Protein AF-A0A928A3K0-F1 (afdb_monomer_lite)

Radius of gyration: 18.27 Å; chains: 1; bounding box: 43×38×48 Å

pLDDT: mean 76.62, std 9.28, range [44.09, 88.12]

Sequence (173 aa):
MGFIKDFDNKHADSAVWQFIKFNLVSMSITAVQLLLANLLPLVFDSVTTKLPGFLQPIFNPDVLFEGESKYVVDGVVTFGYVRPFFLSNFIANIYGYFVNMKATFKGRGTRAGLIGYFVVLIALILFTTWLQGYITAMMKGSSIARTVAALAAGMVQVAVLFPLEKYVLFKEK

Structure (mmCIF, N/CA/C/O backbone):
data_AF-A0A928A3K0-F1
#
_entry.id   AF-A0A928A3K0-F1
#
loop_
_atom_site.group_PDB
_atom_site.id
_atom_site.type_symbol
_atom_site.label_atom_id
_atom_site.label_alt_id
_atom_site.label_comp_id
_atom_site.label_asym_id
_atom_site.label_entity_id
_atom_site.label_seq_id
_atom_site.pdbx_PDB_ins_code
_atom_site.Cartn_x
_atom_site.Cartn_y
_atom_site.Cartn_z
_atom_site.occupancy
_atom_site.B_iso_or_equiv
_atom_site.auth_seq_id
_atom_site.auth_comp_id
_atom_site.auth_asym_id
_atom_site.auth_atom_id
_atom_site.pdbx_PDB_model_num
ATOM 1 N N . MET A 1 1 ? 8.832 23.873 -23.525 1.00 52.22 1 MET A N 1
ATOM 2 C CA . MET A 1 1 ? 8.487 22.435 -23.394 1.00 52.22 1 MET A CA 1
ATOM 3 C C . MET A 1 1 ? 9.478 21.478 -24.094 1.00 52.22 1 MET A C 1
ATOM 5 O O . MET A 1 1 ? 9.200 20.287 -24.130 1.00 52.22 1 MET A O 1
ATOM 9 N N . GLY A 1 2 ? 10.629 21.952 -24.616 1.00 53.84 2 GLY A N 1
ATOM 10 C CA . GLY A 1 2 ? 11.623 21.115 -25.326 1.00 53.84 2 GLY A CA 1
ATOM 11 C C . GLY A 1 2 ? 12.691 20.468 -24.433 1.00 53.84 2 GLY A C 1
ATOM 12 O O . GLY A 1 2 ? 12.987 19.295 -24.595 1.00 53.84 2 GLY A O 1
ATOM 13 N N . PHE A 1 3 ? 13.170 21.176 -23.404 1.00 57.41 3 PHE A N 1
ATOM 14 C CA . PHE A 1 3 ? 14.277 20.708 -22.558 1.00 57.41 3 PHE A CA 1
ATOM 15 C C . PHE A 1 3 ? 13.989 19.389 -21.816 1.00 57.41 3 PHE A C 1
ATOM 17 O O . PHE A 1 3 ? 14.843 18.517 -21.753 1.00 57.41 3 PHE A O 1
ATOM 24 N N . ILE A 1 4 ? 12.761 19.202 -21.311 1.00 58.56 4 ILE A N 1
ATOM 25 C CA . ILE A 1 4 ? 12.358 17.953 -20.638 1.00 58.56 4 ILE A CA 1
ATOM 26 C C . ILE A 1 4 ? 12.297 16.787 -21.634 1.00 58.56 4 ILE A C 1
ATOM 28 O O . ILE A 1 4 ? 12.688 15.683 -21.283 1.00 58.56 4 ILE A O 1
ATOM 32 N N . LYS A 1 5 ? 11.853 17.018 -22.878 1.00 59.69 5 LYS A N 1
ATOM 33 C CA . LYS A 1 5 ? 11.815 15.977 -23.920 1.00 59.69 5 LYS A CA 1
ATOM 34 C C . LYS A 1 5 ? 13.216 15.583 -24.385 1.00 59.69 5 LYS A C 1
ATOM 36 O O . LYS A 1 5 ? 13.473 14.397 -24.563 1.00 59.69 5 LYS A O 1
ATOM 41 N N . ASP A 1 6 ? 14.114 16.551 -24.533 1.00 59.44 6 ASP A N 1
ATOM 42 C CA . ASP A 1 6 ? 15.499 16.285 -24.932 1.00 59.44 6 ASP A CA 1
ATOM 43 C C . ASP A 1 6 ? 16.286 15.587 -23.818 1.00 59.44 6 ASP A C 1
ATOM 45 O O . ASP A 1 6 ? 17.022 14.637 -24.084 1.00 59.44 6 ASP A O 1
ATOM 49 N N . PHE A 1 7 ? 16.081 15.985 -22.559 1.00 60.62 7 PHE A N 1
ATOM 50 C CA . PHE A 1 7 ? 16.678 15.311 -21.404 1.00 60.62 7 PHE A CA 1
ATOM 51 C C . PHE A 1 7 ? 16.122 13.890 -21.225 1.00 60.62 7 PHE A C 1
ATOM 53 O O . PHE A 1 7 ? 16.880 12.961 -20.948 1.00 60.62 7 PHE A O 1
ATOM 60 N N . ASP A 1 8 ? 14.818 13.704 -21.461 1.00 62.84 8 ASP A N 1
ATOM 61 C CA . ASP A 1 8 ? 14.169 12.393 -21.418 1.00 62.84 8 ASP A CA 1
ATOM 62 C C . ASP A 1 8 ? 14.698 11.447 -22.505 1.00 62.84 8 ASP A C 1
ATOM 64 O O . ASP A 1 8 ? 14.932 10.274 -22.240 1.00 62.84 8 ASP A O 1
ATOM 68 N N . ASN A 1 9 ? 14.955 11.949 -23.714 1.00 62.62 9 ASN A N 1
ATOM 69 C CA . ASN A 1 9 ? 15.558 11.146 -24.780 1.00 62.62 9 ASN A CA 1
ATOM 70 C C . ASN A 1 9 ? 17.037 10.823 -24.518 1.00 62.62 9 ASN A C 1
ATOM 72 O O . ASN A 1 9 ? 17.510 9.773 -24.942 1.00 62.62 9 ASN A O 1
ATOM 76 N N . LYS A 1 10 ? 17.766 11.695 -23.811 1.00 61.12 10 LYS A N 1
ATOM 77 C CA . LYS A 1 10 ? 19.200 11.522 -23.525 1.00 61.12 10 LYS A CA 1
ATOM 78 C C . LYS A 1 10 ? 19.484 10.592 -22.339 1.00 61.12 10 LYS A C 1
ATOM 80 O O . LYS A 1 10 ? 20.562 10.008 -22.270 1.00 61.12 10 LYS A O 1
ATOM 85 N N . HIS A 1 11 ? 18.534 10.453 -21.413 1.00 61.41 11 HIS A N 1
ATOM 86 C CA . HIS A 1 11 ? 18.673 9.647 -20.193 1.00 61.41 11 HIS A CA 1
ATOM 87 C C . HIS A 1 11 ? 17.579 8.580 -20.032 1.00 61.41 11 HIS A C 1
ATOM 89 O O . HIS A 1 11 ? 17.383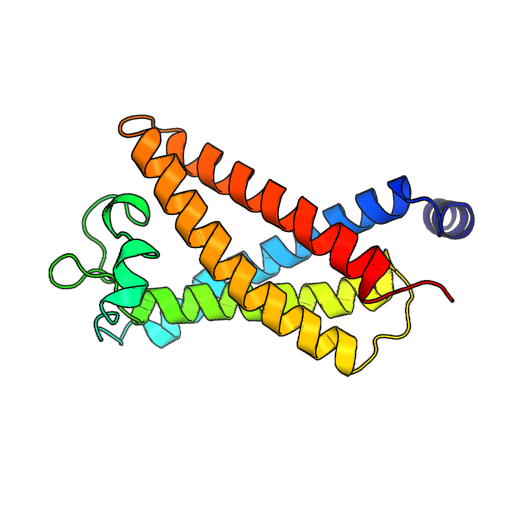 8.080 -18.923 1.00 61.41 11 HIS A O 1
ATOM 95 N N . ALA A 1 12 ? 16.883 8.215 -21.114 1.00 59.47 12 ALA A N 1
ATOM 96 C CA . ALA A 1 12 ? 15.774 7.254 -21.115 1.00 59.47 12 ALA A CA 1
ATOM 97 C C . ALA A 1 12 ? 16.112 5.919 -20.415 1.00 59.47 12 ALA A C 1
ATOM 99 O O . ALA A 1 12 ? 15.283 5.386 -19.674 1.00 59.47 12 ALA A O 1
ATOM 100 N N . ASP A 1 13 ? 17.349 5.446 -20.582 1.00 61.66 13 ASP A N 1
ATOM 101 C CA . ASP A 1 13 ? 17.808 4.139 -20.086 1.00 61.66 13 ASP A CA 1
ATOM 102 C C . ASP A 1 13 ? 18.458 4.238 -18.690 1.00 61.66 13 ASP A C 1
ATOM 104 O O . ASP A 1 13 ? 18.795 3.239 -18.050 1.00 61.66 13 ASP A O 1
ATOM 108 N N . SER A 1 14 ? 18.637 5.460 -18.171 1.00 73.88 14 SER A N 1
ATOM 109 C CA . SER A 1 14 ? 19.243 5.670 -16.857 1.00 73.88 14 SER A CA 1
ATOM 110 C C . SER A 1 14 ? 18.311 5.169 -15.758 1.00 73.88 14 SER A C 1
ATOM 112 O O . SER A 1 14 ? 17.196 5.666 -15.582 1.00 73.88 14 SER A O 1
ATOM 114 N N . ALA A 1 15 ? 18.800 4.226 -14.948 1.00 70.19 15 ALA A N 1
ATOM 115 C CA . ALA A 1 15 ? 18.065 3.689 -13.805 1.00 70.19 15 ALA A CA 1
ATOM 116 C C . ALA A 1 15 ? 17.599 4.784 -12.831 1.00 70.19 15 ALA A C 1
ATOM 118 O O . ALA A 1 15 ? 16.512 4.678 -12.269 1.00 70.19 15 ALA A O 1
ATOM 119 N N . VAL A 1 16 ? 18.389 5.851 -12.677 1.00 72.94 16 VAL A N 1
ATOM 120 C CA . VAL A 1 16 ? 18.059 7.000 -11.821 1.00 72.94 16 VAL A CA 1
ATOM 121 C C . VAL A 1 16 ? 16.883 7.792 -12.396 1.00 72.94 16 VAL A C 1
ATOM 123 O O . VAL A 1 16 ? 15.981 8.188 -11.664 1.00 72.94 16 VAL A O 1
ATOM 126 N N . TRP A 1 17 ? 16.845 7.984 -13.714 1.00 75.19 17 TRP A N 1
ATOM 127 C CA . TRP A 1 17 ? 15.759 8.710 -14.370 1.00 75.19 17 TRP A CA 1
ATOM 128 C C . TRP A 1 17 ? 14.453 7.907 -14.382 1.00 75.19 17 TRP A C 1
ATOM 130 O O . TRP A 1 17 ? 13.388 8.446 -14.074 1.00 75.19 17 TRP A O 1
ATOM 140 N N . GLN A 1 18 ? 14.541 6.598 -14.629 1.00 70.69 18 GLN A N 1
ATOM 141 C CA . GLN A 1 18 ? 13.411 5.676 -14.484 1.00 70.69 18 GLN A CA 1
ATOM 142 C C . GLN A 1 18 ? 12.884 5.659 -13.042 1.00 70.69 18 GLN A C 1
ATOM 144 O O . GLN A 1 18 ? 11.674 5.647 -12.840 1.00 70.69 18 GLN A O 1
ATOM 149 N N . PHE A 1 19 ? 13.763 5.731 -12.037 1.00 75.31 19 PHE A N 1
ATOM 150 C CA . PHE A 1 19 ? 13.362 5.829 -10.631 1.00 75.31 19 PHE A CA 1
ATOM 151 C C . PHE A 1 19 ? 12.626 7.140 -10.316 1.00 75.31 19 PHE A C 1
ATOM 153 O O . PHE A 1 19 ? 11.599 7.121 -9.636 1.00 75.31 19 PHE A O 1
ATOM 160 N N . ILE A 1 20 ? 13.092 8.278 -10.841 1.00 79.12 20 ILE A N 1
ATOM 161 C CA . ILE A 1 20 ? 12.408 9.572 -10.673 1.00 79.12 20 ILE A CA 1
ATOM 162 C C . ILE A 1 20 ? 11.015 9.530 -11.313 1.00 79.12 20 ILE A C 1
ATOM 164 O O . ILE A 1 20 ? 10.027 9.887 -10.671 1.00 79.12 20 ILE A O 1
ATOM 168 N N . LYS A 1 21 ? 10.913 9.040 -12.554 1.00 75.06 21 LYS A N 1
ATOM 169 C CA . LYS A 1 21 ? 9.628 8.873 -13.247 1.00 75.06 21 LYS A CA 1
ATOM 170 C C . LYS A 1 21 ? 8.689 7.932 -12.507 1.00 75.06 21 LYS A C 1
ATOM 172 O O . LYS A 1 21 ? 7.520 8.263 -12.341 1.00 75.06 21 LYS A O 1
ATOM 177 N N . PHE A 1 22 ? 9.203 6.809 -12.014 1.00 79.12 22 PHE A N 1
ATOM 178 C CA . PHE A 1 22 ? 8.431 5.863 -11.218 1.00 79.12 22 PHE A CA 1
ATOM 179 C C . PHE A 1 22 ? 7.846 6.522 -9.965 1.00 79.12 22 PHE A C 1
ATOM 181 O O . PHE A 1 22 ? 6.666 6.348 -9.683 1.00 79.12 22 PHE A O 1
ATOM 188 N N . ASN A 1 23 ? 8.627 7.336 -9.245 1.00 81.38 23 ASN A N 1
ATOM 189 C CA . ASN A 1 23 ? 8.122 8.071 -8.083 1.00 81.38 23 ASN A CA 1
ATOM 190 C C . ASN A 1 23 ? 7.051 9.104 -8.469 1.00 81.38 23 ASN A C 1
ATOM 192 O O . ASN A 1 23 ? 6.024 9.189 -7.800 1.00 81.38 23 ASN A O 1
ATOM 196 N N . LEU A 1 24 ? 7.230 9.837 -9.573 1.00 80.94 24 LEU A N 1
ATOM 197 C CA . LEU A 1 24 ? 6.211 10.772 -10.071 1.00 80.94 24 LEU A CA 1
ATOM 198 C C . LEU A 1 24 ? 4.910 10.055 -10.457 1.00 80.94 24 LEU A C 1
ATOM 200 O O . LEU A 1 24 ? 3.818 10.518 -10.127 1.00 80.94 24 LEU A O 1
ATOM 204 N N . VAL A 1 25 ? 5.010 8.897 -11.112 1.00 79.81 25 VAL A N 1
ATOM 205 C CA . VAL A 1 25 ? 3.844 8.057 -11.408 1.00 79.81 25 VAL A CA 1
ATOM 206 C C . VAL A 1 25 ? 3.227 7.527 -10.113 1.00 79.81 25 VAL A C 1
ATOM 208 O O . VAL A 1 25 ? 2.008 7.585 -9.968 1.00 79.81 25 VAL A O 1
ATOM 211 N N . SER A 1 26 ? 4.033 7.119 -9.132 1.00 79.81 26 SER A N 1
ATOM 212 C CA . SER A 1 26 ? 3.568 6.685 -7.808 1.00 79.81 26 SER A CA 1
ATOM 213 C C . SER A 1 26 ? 2.750 7.757 -7.081 1.00 79.81 26 SER A C 1
ATOM 215 O O . SER A 1 26 ? 1.722 7.449 -6.474 1.00 79.81 26 SER A O 1
ATOM 217 N N . MET A 1 27 ? 3.099 9.039 -7.229 1.00 82.75 27 MET A N 1
ATOM 218 C CA . MET A 1 27 ? 2.277 10.136 -6.698 1.00 82.75 27 MET A CA 1
ATOM 219 C C . MET A 1 27 ? 0.891 10.189 -7.355 1.00 82.75 27 MET A C 1
ATOM 221 O O . MET A 1 27 ? -0.110 10.411 -6.674 1.00 82.75 27 MET A O 1
ATOM 225 N N . SER A 1 28 ? 0.806 9.935 -8.665 1.00 83.12 28 SER A N 1
ATOM 226 C CA . SER A 1 28 ? -0.483 9.868 -9.368 1.00 83.12 28 SER A CA 1
ATOM 227 C C . SER A 1 28 ? -1.305 8.639 -8.966 1.00 83.12 28 SER A C 1
ATOM 229 O O . SER A 1 28 ? -2.515 8.749 -8.776 1.00 83.12 28 SER A O 1
ATOM 231 N N . ILE A 1 29 ? -0.651 7.492 -8.752 1.00 84.38 29 ILE A N 1
ATOM 232 C CA . ILE A 1 29 ? -1.278 6.272 -8.222 1.00 84.38 29 ILE A CA 1
ATOM 233 C C . ILE A 1 29 ? -1.864 6.554 -6.841 1.00 84.38 29 ILE A C 1
ATOM 235 O O . ILE A 1 29 ? -3.032 6.264 -6.601 1.00 84.38 29 ILE A O 1
ATOM 239 N N . THR A 1 30 ? -1.081 7.183 -5.965 1.00 85.44 30 THR A N 1
ATOM 240 C CA . THR A 1 30 ? -1.513 7.571 -4.617 1.00 85.44 30 THR A CA 1
ATOM 241 C C . THR A 1 30 ? -2.731 8.491 -4.675 1.00 85.44 30 THR A C 1
ATOM 243 O O . THR A 1 30 ? -3.694 8.277 -3.944 1.00 85.44 30 THR A O 1
ATOM 246 N N . ALA A 1 31 ? -2.749 9.474 -5.582 1.00 86.69 31 ALA A N 1
ATOM 247 C CA . ALA A 1 31 ? -3.906 10.352 -5.755 1.00 86.69 31 ALA A CA 1
ATOM 248 C C . ALA A 1 31 ? -5.166 9.574 -6.180 1.00 86.69 31 ALA A C 1
ATOM 250 O O . ALA A 1 31 ? -6.227 9.749 -5.580 1.00 86.69 31 ALA A O 1
ATOM 251 N N . VAL A 1 32 ? -5.052 8.673 -7.163 1.00 86.94 32 VAL A N 1
ATOM 252 C CA . VAL A 1 32 ? -6.166 7.808 -7.600 1.00 86.94 32 VAL A CA 1
ATOM 253 C C . VAL A 1 32 ? -6.634 6.903 -6.462 1.00 86.94 32 VAL A C 1
ATOM 255 O O . VAL A 1 32 ? -7.836 6.770 -6.233 1.00 86.94 32 VAL A O 1
ATOM 258 N N . GLN A 1 33 ? -5.700 6.316 -5.718 1.00 86.38 33 GLN A N 1
ATOM 259 C CA . GLN A 1 33 ? -6.001 5.473 -4.569 1.00 86.38 33 GLN A CA 1
ATOM 260 C C . GLN A 1 33 ? -6.765 6.246 -3.496 1.00 86.38 33 GLN A C 1
ATOM 262 O O . GLN A 1 33 ? -7.776 5.746 -3.015 1.00 86.38 33 GLN A O 1
ATOM 267 N N . LEU A 1 34 ? -6.326 7.458 -3.147 1.00 87.12 34 LEU A N 1
ATOM 268 C CA . LEU A 1 34 ? -6.998 8.307 -2.162 1.00 87.12 34 LEU A CA 1
ATOM 269 C C . LEU A 1 34 ? -8.407 8.690 -2.616 1.00 87.12 34 LEU A C 1
ATOM 271 O O . LEU A 1 34 ? -9.344 8.617 -1.823 1.00 87.12 34 LEU A O 1
ATOM 275 N N . LEU A 1 35 ? -8.585 9.047 -3.889 1.00 88.12 35 LEU A N 1
ATOM 276 C CA . LEU A 1 35 ? -9.912 9.331 -4.440 1.00 88.12 35 LEU A CA 1
ATOM 277 C C . LEU A 1 35 ? -10.829 8.107 -4.317 1.00 88.12 35 LEU A C 1
ATOM 279 O O . LEU A 1 35 ? -11.928 8.207 -3.776 1.00 88.12 35 LEU A O 1
ATOM 283 N N . LEU A 1 36 ? -10.365 6.933 -4.748 1.00 85.94 36 LEU A N 1
ATOM 284 C CA . LEU A 1 36 ? -11.144 5.696 -4.675 1.00 85.94 36 LEU A CA 1
ATOM 285 C C . LEU A 1 36 ? -11.405 5.246 -3.234 1.00 85.94 36 LEU A C 1
ATOM 287 O O . LEU A 1 36 ? -12.493 4.759 -2.941 1.00 85.94 36 LEU A O 1
ATOM 291 N N . ALA A 1 37 ? -10.446 5.431 -2.331 1.00 83.50 37 ALA A N 1
ATOM 292 C CA . ALA A 1 37 ? -10.589 5.090 -0.920 1.00 83.50 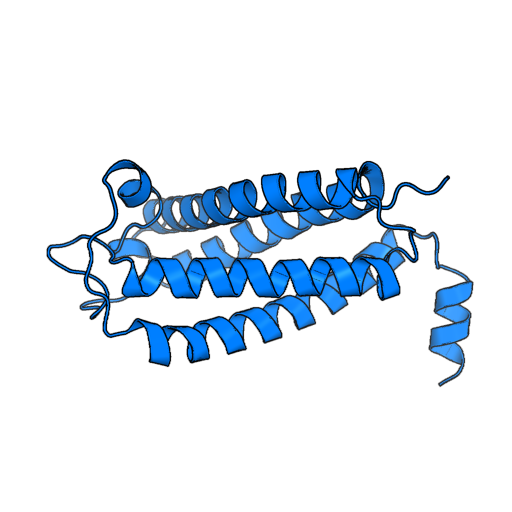37 ALA A CA 1
ATOM 293 C C . ALA A 1 37 ? -11.647 5.948 -0.214 1.00 83.50 37 ALA A C 1
ATOM 295 O O . ALA A 1 37 ? -12.211 5.491 0.772 1.00 83.50 37 ALA A O 1
ATOM 296 N N . ASN A 1 38 ? -11.950 7.147 -0.723 1.00 84.81 38 ASN A N 1
ATOM 297 C CA . ASN A 1 38 ? -13.021 7.999 -0.200 1.00 84.81 38 ASN A CA 1
ATOM 298 C C . ASN A 1 38 ? -14.360 7.794 -0.926 1.00 84.81 38 ASN A C 1
ATOM 300 O O . ASN A 1 38 ? -15.414 7.915 -0.308 1.00 84.81 38 ASN A O 1
ATOM 304 N N . LEU A 1 39 ? -14.342 7.458 -2.220 1.00 86.31 39 LEU A N 1
ATOM 305 C CA . LEU A 1 39 ? -15.561 7.284 -3.018 1.00 86.31 39 LEU A CA 1
ATOM 306 C C . LEU A 1 39 ? -16.184 5.892 -2.880 1.00 86.31 39 LEU A C 1
ATOM 308 O O . LEU A 1 39 ? -17.404 5.770 -2.817 1.00 86.31 39 LEU A O 1
ATOM 312 N N . LEU A 1 40 ? -15.372 4.832 -2.842 1.00 85.75 40 LEU A N 1
ATOM 313 C CA . LEU A 1 40 ? -15.883 3.462 -2.789 1.00 85.75 40 LEU A CA 1
ATOM 314 C C . LEU A 1 40 ? -16.650 3.159 -1.489 1.00 85.75 40 LEU A C 1
ATOM 316 O O . LEU A 1 40 ? -17.702 2.525 -1.589 1.00 85.75 40 LEU A O 1
ATOM 320 N N . PRO A 1 41 ? -16.220 3.608 -0.290 1.00 82.00 41 PRO A N 1
ATOM 321 C CA . PRO A 1 41 ? -17.000 3.380 0.923 1.00 82.00 41 PRO A CA 1
ATOM 322 C C . PRO A 1 41 ? -18.425 3.932 0.842 1.00 82.00 41 PRO A C 1
ATOM 324 O O . PRO A 1 41 ? -19.335 3.261 1.303 1.00 82.00 41 PRO A O 1
ATOM 327 N N . LEU A 1 42 ? -18.665 5.046 0.136 1.00 81.19 42 LEU A N 1
ATOM 328 C CA . LEU A 1 42 ? -20.017 5.611 -0.033 1.00 81.19 42 LEU A CA 1
ATOM 329 C C . LEU A 1 42 ? -21.021 4.620 -0.646 1.00 81.19 42 LEU A C 1
ATOM 331 O O . LEU A 1 42 ? -22.220 4.723 -0.403 1.00 81.19 42 LEU A O 1
ATOM 335 N N . VAL A 1 43 ? -20.541 3.657 -1.437 1.00 79.19 43 VAL A N 1
ATOM 336 C CA . VAL A 1 43 ? -21.369 2.620 -2.071 1.00 79.19 43 VAL A CA 1
ATOM 337 C C . VAL A 1 43 ? -21.387 1.326 -1.247 1.00 79.19 43 VAL A C 1
ATOM 339 O O . VAL A 1 43 ? -22.366 0.582 -1.276 1.00 79.19 43 VAL A O 1
ATOM 342 N N . PHE A 1 44 ? -20.312 1.042 -0.505 1.00 76.06 44 PHE A N 1
ATOM 343 C CA . PHE A 1 44 ? -20.126 -0.212 0.237 1.00 76.06 44 PHE A CA 1
ATOM 344 C C . PHE A 1 44 ? -20.434 -0.121 1.740 1.00 76.06 44 PHE A C 1
ATOM 346 O O . PHE A 1 44 ? -20.397 -1.151 2.420 1.00 76.06 44 PHE A O 1
ATOM 353 N N . ASP A 1 45 ? -20.778 1.069 2.234 1.00 72.88 45 ASP A N 1
ATOM 354 C CA . ASP A 1 45 ? -21.058 1.396 3.638 1.00 72.88 45 ASP A CA 1
ATOM 355 C C . ASP A 1 45 ? -22.149 0.533 4.279 1.00 72.88 45 ASP A C 1
ATOM 357 O O . ASP A 1 45 ? -22.136 0.309 5.486 1.00 72.88 45 ASP A O 1
ATOM 361 N N . SER A 1 46 ? -23.084 0.016 3.482 1.00 70.50 46 SER A N 1
ATOM 362 C CA . SER A 1 46 ? -24.192 -0.814 3.962 1.00 70.50 46 SER A CA 1
ATOM 363 C C . SER A 1 46 ? -23.789 -2.250 4.310 1.00 70.50 46 SER A C 1
ATOM 365 O O . SER A 1 46 ? -24.605 -3.002 4.845 1.00 70.50 46 SER A O 1
ATOM 367 N N . VAL A 1 47 ? -22.553 -2.668 4.016 1.00 73.75 47 VAL A N 1
ATOM 368 C CA . VAL A 1 47 ? -22.132 -4.053 4.237 1.00 73.75 47 VAL A CA 1
ATOM 369 C C . VAL A 1 47 ? -21.416 -4.228 5.563 1.00 73.75 47 VAL A C 1
ATOM 371 O O . VAL A 1 47 ? -20.244 -3.900 5.725 1.00 73.75 47 VAL A O 1
ATOM 374 N N . THR A 1 48 ? -22.120 -4.884 6.476 1.00 73.00 48 THR A N 1
ATOM 375 C CA . THR A 1 48 ? -21.682 -5.175 7.844 1.00 73.00 48 THR A CA 1
ATOM 376 C C . THR A 1 48 ? -21.174 -6.609 8.026 1.00 73.00 48 THR A C 1
ATOM 378 O O . THR A 1 48 ? -20.918 -7.052 9.143 1.00 73.00 48 THR A O 1
ATOM 381 N N . THR A 1 49 ? -20.998 -7.363 6.935 1.00 80.56 49 THR A N 1
ATOM 382 C CA . THR A 1 49 ? -20.493 -8.742 6.988 1.00 80.56 49 THR A CA 1
ATOM 383 C C . THR A 1 49 ? -19.084 -8.779 7.580 1.00 80.56 49 THR A C 1
ATOM 385 O O . THR A 1 49 ? -18.174 -8.116 7.077 1.00 80.56 49 THR A O 1
ATOM 388 N N . LYS A 1 50 ? -18.899 -9.575 8.635 1.00 80.62 50 LYS A N 1
ATOM 389 C CA . LYS A 1 50 ? -17.617 -9.744 9.334 1.00 80.62 50 LYS A CA 1
ATOM 390 C C . LYS A 1 50 ? -16.585 -10.457 8.459 1.00 80.62 50 LYS A C 1
ATOM 392 O O . LYS A 1 50 ? -16.932 -11.333 7.664 1.00 80.62 50 LYS A O 1
ATOM 397 N N . LEU A 1 51 ? -15.313 -10.102 8.629 1.00 80.06 51 LEU A N 1
ATOM 398 C CA . LEU A 1 51 ? -14.206 -10.786 7.962 1.00 80.06 51 LEU A CA 1
ATOM 399 C C . LEU A 1 51 ? -14.003 -12.213 8.497 1.00 80.06 51 LEU A C 1
ATOM 401 O O . LEU A 1 51 ? -14.096 -12.437 9.709 1.00 80.06 51 LEU A O 1
ATOM 405 N N . PRO A 1 52 ? -13.642 -13.170 7.624 1.00 80.62 52 PRO A N 1
ATOM 406 C CA . PRO A 1 52 ? -13.270 -14.511 8.042 1.00 80.62 52 PRO A CA 1
ATOM 407 C C . PRO A 1 52 ? -11.977 -14.490 8.868 1.00 80.62 52 PRO A C 1
ATOM 409 O O . PRO A 1 52 ? -11.092 -13.662 8.642 1.00 80.62 52 PRO A O 1
ATOM 412 N N . GLY A 1 53 ? -11.858 -15.429 9.812 1.00 77.00 53 GLY A N 1
ATOM 413 C CA . GLY A 1 53 ? -10.817 -15.435 10.849 1.00 77.00 53 GLY A CA 1
ATOM 414 C C . GLY A 1 53 ? -9.378 -15.335 10.337 1.00 77.00 53 GLY A C 1
ATOM 415 O O . GLY A 1 53 ? -8.553 -14.696 10.972 1.00 77.00 53 GLY A O 1
ATOM 416 N N . PHE A 1 54 ? -9.078 -15.877 9.154 1.00 79.00 54 PHE A N 1
ATOM 417 C CA . PHE A 1 54 ? -7.731 -15.814 8.575 1.00 79.00 54 PHE A CA 1
ATOM 418 C C . PHE A 1 54 ? -7.310 -14.403 8.110 1.00 79.00 54 PHE A C 1
ATOM 420 O O . PHE A 1 54 ? -6.117 -14.148 7.977 1.00 79.00 54 PHE A O 1
ATOM 427 N N . LEU A 1 55 ? -8.256 -13.480 7.877 1.00 78.56 55 LEU A N 1
ATOM 428 C CA . LEU A 1 55 ? -7.969 -12.085 7.501 1.00 78.56 55 LEU A CA 1
ATOM 429 C C . LEU A 1 55 ? -7.930 -11.134 8.702 1.00 78.56 55 LEU A C 1
ATOM 431 O O . LEU A 1 55 ? -7.382 -10.040 8.594 1.00 78.56 55 LEU A O 1
ATOM 435 N N . GLN A 1 56 ? -8.478 -11.532 9.850 1.00 78.62 56 GLN A N 1
ATOM 436 C CA . GLN A 1 56 ? -8.530 -10.686 11.047 1.00 78.62 56 GLN A CA 1
ATOM 437 C C . GLN A 1 56 ? -7.137 -10.290 11.585 1.00 78.62 56 GLN A C 1
ATOM 439 O O . GLN A 1 56 ? -6.975 -9.132 11.963 1.00 78.62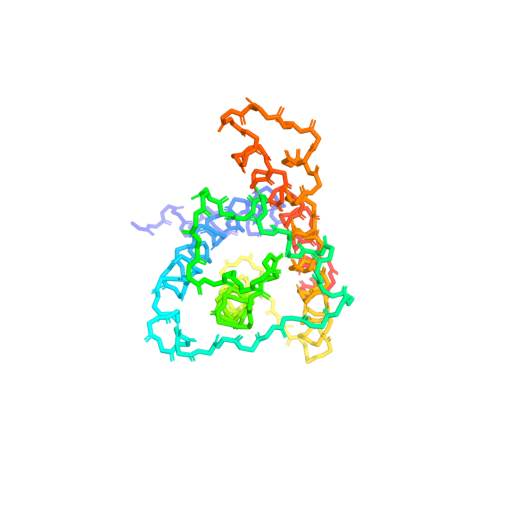 56 GLN A O 1
ATOM 444 N N . PRO A 1 57 ? -6.098 -11.156 11.545 1.00 79.50 57 PRO A N 1
ATOM 445 C CA . PRO A 1 57 ? -4.738 -10.756 11.917 1.00 79.50 57 PRO A CA 1
ATOM 446 C C . PRO A 1 57 ? -4.123 -9.698 10.992 1.00 79.50 57 PRO A C 1
ATOM 448 O O . PRO A 1 57 ? -3.215 -8.980 11.401 1.00 79.50 57 PRO A O 1
ATOM 451 N N . ILE A 1 58 ? -4.589 -9.618 9.741 1.00 80.00 58 ILE A N 1
ATOM 452 C CA . ILE A 1 58 ? -4.122 -8.640 8.748 1.00 80.00 58 ILE A CA 1
ATOM 453 C C . ILE A 1 58 ? -4.859 -7.311 8.945 1.00 80.00 58 ILE A C 1
ATOM 455 O O . ILE A 1 58 ? -4.246 -6.249 8.884 1.00 80.00 58 ILE A O 1
ATOM 459 N N . PHE A 1 59 ? -6.165 -7.371 9.213 1.00 78.50 59 PHE A N 1
ATOM 460 C CA . PHE A 1 59 ? -7.032 -6.208 9.393 1.00 78.50 59 PHE A CA 1
ATOM 461 C C . PHE A 1 59 ? -7.399 -6.011 10.866 1.00 78.50 59 PHE A C 1
ATOM 463 O O . PHE A 1 59 ? -8.547 -6.211 11.265 1.00 78.50 59 PHE A O 1
ATOM 470 N N . ASN A 1 60 ? -6.415 -5.614 11.675 1.00 75.44 60 ASN A N 1
ATOM 471 C CA . ASN A 1 60 ? -6.631 -5.351 13.095 1.00 75.44 60 ASN A CA 1
ATOM 472 C C . ASN A 1 60 ? -7.329 -3.982 13.303 1.00 75.44 60 ASN A C 1
ATOM 474 O O . ASN A 1 60 ? -6.755 -2.953 12.930 1.00 75.44 60 ASN A O 1
ATOM 478 N N . PRO A 1 61 ? -8.532 -3.934 13.908 1.00 74.31 61 PRO A N 1
ATOM 479 C CA . PRO A 1 61 ? -9.290 -2.695 14.085 1.00 74.31 61 PRO A CA 1
ATOM 480 C C . PRO A 1 61 ? -8.586 -1.668 14.980 1.00 74.31 61 PRO A C 1
ATOM 482 O O . PRO A 1 61 ? -8.642 -0.481 14.665 1.00 74.31 61 PRO A O 1
ATOM 485 N N . ASP A 1 62 ? -7.869 -2.111 16.018 1.00 71.12 62 ASP A N 1
ATOM 486 C CA . ASP A 1 62 ? -7.167 -1.233 16.972 1.00 71.12 62 ASP A CA 1
ATOM 487 C C . ASP A 1 62 ? -6.034 -0.442 16.305 1.00 71.12 62 ASP A C 1
ATOM 489 O O . ASP A 1 62 ? -5.607 0.613 16.776 1.00 71.12 62 ASP A O 1
ATOM 493 N N . VAL A 1 63 ? -5.520 -0.969 15.194 1.00 71.81 63 VAL A N 1
ATOM 494 C CA . VAL A 1 63 ? -4.475 -0.322 14.405 1.00 71.81 63 VAL A CA 1
ATOM 495 C C . VAL A 1 63 ? -5.075 0.564 13.317 1.00 71.81 63 VAL A C 1
ATOM 497 O O . VAL A 1 63 ? -4.571 1.664 13.074 1.00 71.81 63 VAL A O 1
ATOM 500 N N . LEU A 1 64 ? -6.146 0.091 12.674 1.00 74.56 64 LEU A N 1
ATOM 501 C CA . LEU A 1 64 ? -6.747 0.724 11.501 1.00 74.56 64 LEU A CA 1
ATOM 502 C C . LEU A 1 64 ? -7.629 1.934 11.832 1.00 74.56 64 LEU A C 1
ATOM 504 O O . LEU A 1 64 ? -7.743 2.832 10.998 1.00 74.56 64 LEU A O 1
ATOM 508 N N . PHE A 1 65 ? -8.244 1.979 13.015 1.00 74.69 65 PHE A N 1
ATOM 509 C CA . PHE A 1 65 ? -9.195 3.030 13.388 1.00 74.69 65 PHE A CA 1
ATOM 510 C C . PHE A 1 65 ? -8.798 3.716 14.704 1.00 74.69 65 PHE A C 1
ATOM 512 O O . PHE A 1 65 ? -8.226 3.095 15.594 1.00 74.69 65 PHE A O 1
ATOM 519 N N . GLU A 1 66 ? -9.061 5.023 14.835 1.00 65.50 66 GLU A N 1
ATOM 520 C CA . GLU A 1 66 ? -9.062 5.701 16.147 1.00 65.50 66 GLU A CA 1
ATOM 521 C C . GLU A 1 66 ? -10.481 5.670 16.693 1.00 65.50 66 GLU A C 1
ATOM 523 O O . GLU A 1 66 ? -11.344 6.392 16.203 1.00 65.50 66 GLU A O 1
ATOM 528 N N . GLY A 1 67 ? -10.716 4.827 17.695 1.00 67.81 67 GLY A N 1
ATOM 529 C CA . GLY A 1 67 ? -12.003 4.752 18.382 1.00 67.81 67 GLY A CA 1
ATOM 530 C C . GLY A 1 67 ? -13.081 3.976 17.624 1.00 67.81 67 GLY A C 1
ATOM 531 O O . GLY A 1 67 ? -12.795 3.075 16.833 1.00 67.81 67 GLY A O 1
ATOM 532 N N . GLU A 1 68 ? -14.340 4.298 17.925 1.00 68.38 68 GLU A N 1
ATOM 533 C CA . GLU A 1 68 ? -15.499 3.592 17.381 1.00 68.38 68 GLU A CA 1
ATOM 534 C C . GLU A 1 68 ? -15.642 3.842 15.877 1.00 68.38 68 GLU A C 1
ATOM 536 O O . GLU A 1 68 ? -15.837 4.964 15.411 1.00 68.38 68 GLU A O 1
ATOM 541 N N . SER A 1 69 ? -15.555 2.763 15.104 1.00 75.00 69 SER A N 1
ATOM 542 C CA . SER A 1 69 ? -15.692 2.787 13.654 1.00 75.00 69 SER A CA 1
ATOM 543 C C . SER A 1 69 ? -16.909 1.976 13.243 1.00 75.00 69 SER A C 1
ATOM 545 O O . SER A 1 69 ? -17.045 0.815 13.624 1.00 75.00 69 SER A O 1
ATOM 547 N N . LYS A 1 70 ? -17.756 2.553 12.382 1.00 76.56 70 LYS A N 1
ATOM 548 C CA . LYS A 1 70 ? -18.921 1.871 11.785 1.00 76.56 70 LYS A CA 1
ATOM 549 C C . LYS A 1 70 ? -18.552 0.596 11.013 1.00 76.56 70 LYS A C 1
ATOM 551 O O . LYS A 1 70 ? -19.416 -0.218 10.706 1.00 76.56 70 LYS A O 1
ATOM 556 N N . TYR A 1 71 ? -17.271 0.429 10.685 1.00 76.38 71 TYR A N 1
ATOM 557 C CA . TYR A 1 71 ? -16.751 -0.745 9.996 1.00 76.38 71 TYR A CA 1
ATOM 558 C C . TYR A 1 71 ? -16.274 -1.848 10.941 1.00 76.38 71 TYR A C 1
ATOM 560 O O . TYR A 1 71 ? -15.770 -2.858 10.446 1.00 76.38 71 TYR A O 1
ATOM 568 N N . VAL A 1 72 ? -16.404 -1.675 12.256 1.00 75.81 72 VAL A N 1
ATOM 569 C CA . VAL A 1 72 ? -16.038 -2.666 13.269 1.00 75.81 72 VAL A CA 1
ATOM 570 C C . VAL A 1 72 ? -17.311 -3.152 13.952 1.00 75.81 72 VAL A C 1
ATOM 572 O O . VAL A 1 72 ? -18.016 -2.378 14.590 1.00 75.81 72 VAL A O 1
ATOM 575 N N . VAL A 1 73 ? -17.609 -4.442 13.812 1.00 74.56 73 VAL A N 1
ATOM 576 C CA . VAL A 1 73 ? -18.771 -5.086 14.442 1.00 74.56 73 VAL A CA 1
ATOM 577 C C . VAL A 1 73 ? -18.251 -6.181 15.363 1.00 74.56 73 VAL A C 1
ATOM 579 O O . VAL A 1 73 ? -17.603 -7.120 14.898 1.00 74.56 73 VAL A O 1
ATOM 582 N N . ASP A 1 74 ? -18.520 -6.052 16.663 1.00 74.38 74 ASP A N 1
ATOM 583 C CA . ASP A 1 74 ? -18.036 -6.950 17.724 1.00 74.38 74 ASP A CA 1
ATOM 584 C C . ASP A 1 74 ? -16.505 -7.125 17.729 1.00 74.38 74 ASP A C 1
ATOM 586 O O . ASP A 1 74 ? -15.992 -8.238 17.827 1.00 74.38 74 ASP A O 1
ATOM 590 N N . GLY A 1 75 ? -15.760 -6.026 17.554 1.00 71.44 75 GLY A N 1
ATOM 591 C CA . GLY A 1 75 ? -14.291 -6.053 17.532 1.00 71.44 75 GLY A CA 1
ATOM 592 C C . GLY A 1 75 ? -13.684 -6.671 16.266 1.00 71.44 75 GLY A C 1
ATOM 593 O O . GLY A 1 75 ? -12.488 -6.942 16.231 1.00 71.44 75 GLY A O 1
ATOM 594 N N . VAL A 1 76 ? -14.481 -6.893 15.215 1.00 77.38 76 VAL A N 1
ATOM 595 C CA . VAL A 1 76 ? -14.019 -7.445 13.934 1.00 77.38 76 VAL A CA 1
ATOM 596 C C . VAL A 1 76 ? -14.256 -6.442 12.811 1.00 77.38 76 VAL A C 1
ATOM 598 O O . VAL A 1 76 ? -15.361 -5.923 12.650 1.00 77.38 76 VAL A O 1
ATOM 601 N N . VAL A 1 77 ? -13.227 -6.198 11.994 1.00 79.38 77 VAL A N 1
ATOM 602 C CA . VAL A 1 77 ? -13.358 -5.368 10.790 1.00 79.38 77 VAL A CA 1
ATOM 603 C C . VAL A 1 77 ? -14.297 -6.048 9.789 1.00 79.38 77 VAL A C 1
ATOM 605 O O . VAL A 1 77 ? -14.268 -7.261 9.573 1.00 79.38 77 VAL A O 1
ATOM 608 N N . THR A 1 78 ? -15.163 -5.258 9.172 1.00 82.94 78 THR A N 1
ATOM 609 C CA . THR A 1 78 ? -16.154 -5.722 8.200 1.00 82.94 78 THR A CA 1
ATOM 610 C C . THR A 1 78 ? -15.634 -5.630 6.768 1.00 82.94 78 THR A C 1
ATOM 612 O O . THR A 1 78 ? -14.743 -4.843 6.425 1.00 82.94 78 THR A O 1
ATOM 615 N N . PHE A 1 79 ? -16.261 -6.394 5.876 1.00 77.81 79 PHE A N 1
ATOM 616 C CA . PHE A 1 79 ? -16.070 -6.264 4.432 1.00 77.81 79 PHE A CA 1
ATOM 617 C C . PHE A 1 79 ? -16.513 -4.900 3.876 1.00 77.81 79 PHE A C 1
ATOM 619 O O . PHE A 1 79 ? -16.159 -4.576 2.738 1.00 77.81 79 PHE A O 1
ATOM 626 N N . GLY A 1 80 ? -17.255 -4.104 4.654 1.00 77.94 80 GLY A N 1
ATOM 627 C CA . GLY A 1 80 ? -17.565 -2.708 4.354 1.00 77.94 80 GLY A CA 1
ATOM 628 C C . GLY A 1 80 ? -16.313 -1.839 4.239 1.00 77.94 80 GLY A C 1
ATOM 629 O O . GLY A 1 80 ? -16.266 -0.991 3.361 1.00 77.94 80 GLY A O 1
ATOM 630 N N . TYR A 1 81 ? -15.262 -2.115 5.020 1.00 80.38 81 TYR A N 1
ATOM 631 C CA . TYR A 1 81 ? -13.966 -1.433 4.898 1.00 80.38 81 TYR A CA 1
ATOM 632 C C . TYR A 1 81 ? -13.003 -2.158 3.955 1.00 80.38 81 TYR A C 1
ATOM 634 O O . TYR A 1 81 ? -12.395 -1.546 3.077 1.00 80.38 81 TYR A O 1
ATOM 642 N N . VAL A 1 82 ? -12.875 -3.481 4.099 1.00 82.81 82 VAL A N 1
ATOM 643 C CA . VAL A 1 82 ? -11.836 -4.233 3.375 1.00 82.81 82 VAL A CA 1
ATOM 644 C C . VAL A 1 82 ? -12.045 -4.218 1.869 1.00 82.81 82 VAL A C 1
ATOM 646 O O . VAL A 1 82 ? -11.071 -4.122 1.132 1.00 82.81 82 VAL A O 1
ATOM 649 N N . ARG A 1 83 ? -13.288 -4.275 1.380 1.00 83.75 83 ARG A N 1
ATOM 650 C CA . ARG A 1 83 ? -13.542 -4.258 -0.068 1.00 83.75 83 ARG A CA 1
ATOM 651 C C . ARG A 1 83 ? -13.194 -2.923 -0.715 1.00 83.75 83 ARG A C 1
ATOM 653 O O . ARG A 1 83 ? -12.426 -2.963 -1.670 1.00 83.75 83 ARG A O 1
ATOM 660 N N . PRO A 1 84 ? -13.677 -1.759 -0.243 1.00 83.12 84 PRO A N 1
ATOM 661 C CA . PRO A 1 84 ? -13.259 -0.489 -0.826 1.00 83.12 84 PRO A CA 1
ATOM 662 C C . PRO A 1 84 ? -11.761 -0.230 -0.632 1.00 83.12 84 PRO A C 1
ATOM 664 O O . PRO A 1 84 ? -11.113 0.244 -1.565 1.00 83.12 84 PRO A O 1
ATOM 667 N N . PHE A 1 85 ? -11.173 -0.611 0.508 1.00 84.50 85 PHE A N 1
ATOM 668 C CA . PHE A 1 85 ? -9.723 -0.533 0.716 1.00 84.50 85 PHE A CA 1
ATOM 669 C C . PHE A 1 85 ? -8.948 -1.375 -0.307 1.00 84.50 85 PHE A C 1
ATOM 671 O O . PHE A 1 85 ? -8.051 -0.878 -0.987 1.00 84.50 85 PHE A O 1
ATOM 678 N N . PHE A 1 86 ? -9.305 -2.645 -0.462 1.00 86.88 86 PHE A N 1
ATOM 679 C CA . PHE A 1 86 ? -8.622 -3.536 -1.389 1.00 86.88 86 PHE A CA 1
ATOM 680 C C . PHE A 1 86 ? -8.842 -3.106 -2.841 1.00 86.88 86 PHE A C 1
ATOM 682 O O . PHE A 1 86 ? -7.895 -3.061 -3.617 1.00 86.88 86 PHE A O 1
ATOM 689 N N . LEU A 1 87 ? -10.070 -2.734 -3.204 1.00 85.56 87 LEU A N 1
ATOM 690 C CA . LEU A 1 87 ? -10.435 -2.339 -4.560 1.00 85.56 87 LEU A CA 1
ATOM 691 C C . LEU A 1 87 ? -9.786 -1.010 -4.972 1.00 85.56 87 LEU A C 1
ATOM 693 O O . LEU A 1 87 ? -9.304 -0.903 -6.096 1.00 85.56 87 LEU A O 1
ATOM 697 N N . SER A 1 88 ? -9.706 -0.027 -4.070 1.00 86.62 88 SER A N 1
ATOM 698 C CA . SER A 1 88 ? -8.971 1.224 -4.316 1.00 86.62 88 SER A CA 1
ATOM 699 C C . SER A 1 88 ? -7.484 0.967 -4.547 1.00 86.62 88 SER A C 1
ATOM 701 O O . SER A 1 88 ? -6.944 1.434 -5.549 1.00 86.62 88 SER A O 1
ATOM 703 N N . ASN A 1 89 ? -6.841 0.171 -3.684 1.00 87.38 89 ASN A N 1
ATOM 704 C CA . ASN A 1 89 ? -5.449 -0.243 -3.870 1.00 87.38 89 ASN A CA 1
ATOM 705 C C . ASN A 1 89 ? -5.270 -0.993 -5.200 1.00 87.38 89 ASN A C 1
ATOM 707 O O . ASN A 1 89 ? -4.357 -0.693 -5.965 1.00 87.38 89 ASN A O 1
ATOM 711 N N . PHE A 1 90 ? -6.153 -1.943 -5.503 1.00 86.00 90 PHE A N 1
ATOM 712 C CA . PHE A 1 90 ? -6.067 -2.775 -6.698 1.00 86.00 90 PHE A CA 1
ATOM 713 C C . PHE A 1 90 ? -6.200 -1.947 -7.984 1.00 86.00 90 PHE A C 1
ATOM 715 O O . PHE A 1 90 ? -5.326 -2.004 -8.847 1.00 86.00 90 PHE A O 1
ATOM 722 N N . ILE A 1 91 ? -7.243 -1.118 -8.093 1.00 86.00 91 ILE A N 1
ATOM 723 C CA . ILE A 1 91 ? -7.488 -0.272 -9.271 1.00 86.00 91 ILE A CA 1
ATOM 724 C C . ILE A 1 91 ? -6.375 0.765 -9.446 1.00 86.00 91 ILE A C 1
ATOM 726 O O . ILE A 1 91 ? -5.896 0.958 -10.565 1.00 86.00 91 ILE A O 1
ATOM 730 N N . ALA A 1 92 ? -5.943 1.418 -8.364 1.00 85.38 92 ALA A N 1
ATOM 731 C CA . ALA A 1 92 ? -4.891 2.428 -8.434 1.00 85.38 92 ALA A CA 1
ATOM 732 C C . ALA A 1 92 ? -3.574 1.835 -8.945 1.00 85.38 92 ALA A C 1
ATOM 734 O O . ALA A 1 92 ? -2.921 2.421 -9.808 1.00 85.38 92 ALA A O 1
ATOM 735 N N . ASN A 1 93 ? -3.212 0.642 -8.479 1.00 83.75 93 ASN A N 1
ATOM 736 C CA . ASN A 1 93 ? -2.013 -0.022 -8.963 1.00 83.75 93 ASN A CA 1
ATOM 737 C C . ASN A 1 93 ? -2.162 -0.541 -10.405 1.00 83.75 93 ASN A C 1
ATOM 739 O O . ASN A 1 93 ? -1.228 -0.406 -11.187 1.00 83.75 93 ASN A O 1
ATOM 743 N N . ILE A 1 94 ? -3.335 -1.039 -10.821 1.00 84.19 94 ILE A N 1
ATOM 744 C CA . ILE A 1 94 ? -3.588 -1.363 -12.240 1.00 84.19 94 ILE A CA 1
ATOM 745 C C . ILE A 1 94 ? -3.372 -0.135 -13.127 1.00 84.19 94 ILE A C 1
ATOM 747 O O . ILE A 1 94 ? -2.713 -0.220 -14.165 1.00 84.19 94 ILE A O 1
ATOM 751 N N . TYR A 1 95 ? -3.917 1.012 -12.723 1.00 83.25 95 TYR A N 1
ATOM 752 C CA . TYR A 1 95 ? -3.666 2.276 -13.405 1.00 83.25 95 TYR A CA 1
ATOM 753 C C . TYR A 1 95 ? -2.161 2.582 -13.449 1.00 83.25 95 TYR A C 1
ATOM 755 O O . TYR A 1 95 ? -1.620 2.868 -14.520 1.00 83.25 95 TYR A O 1
ATOM 763 N N . GLY A 1 96 ? -1.478 2.417 -12.316 1.00 80.56 96 GLY A N 1
ATOM 764 C CA . GLY A 1 96 ? -0.030 2.530 -12.185 1.00 80.56 96 GLY A CA 1
ATOM 765 C C . GLY A 1 96 ? 0.752 1.696 -13.186 1.00 80.56 96 GLY A C 1
ATOM 766 O O . GLY A 1 96 ? 1.604 2.239 -13.883 1.00 80.56 96 GLY A O 1
ATOM 767 N N . TYR A 1 97 ? 0.404 0.420 -13.342 1.00 79.31 97 TYR A N 1
ATOM 768 C CA . TYR A 1 97 ? 1.009 -0.473 -14.327 1.00 79.31 97 TYR A CA 1
ATOM 769 C C . TYR A 1 97 ? 0.917 0.092 -15.749 1.00 79.31 97 TYR A C 1
ATOM 771 O O . TYR A 1 97 ? 1.914 0.135 -16.471 1.00 79.31 97 TYR A O 1
ATOM 779 N N . PHE A 1 98 ? -0.260 0.573 -16.164 1.00 78.44 98 PHE A N 1
ATOM 780 C CA . PHE A 1 98 ? -0.438 1.126 -17.510 1.00 78.44 98 PHE A CA 1
ATOM 781 C C . PHE A 1 98 ? 0.315 2.441 -17.715 1.00 78.44 98 PHE A C 1
ATOM 783 O O . PHE A 1 98 ? 0.860 2.669 -18.802 1.00 78.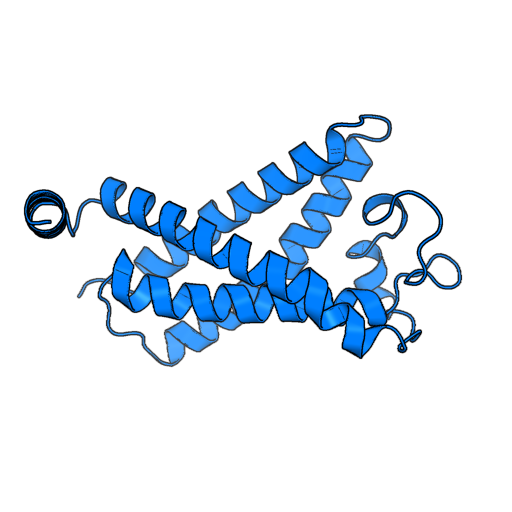44 98 PHE A O 1
ATOM 790 N N . VAL A 1 99 ? 0.354 3.303 -16.698 1.00 78.44 99 VAL A N 1
ATOM 791 C CA . VAL A 1 99 ? 1.105 4.560 -16.760 1.00 78.44 99 VAL A CA 1
ATOM 792 C C . VAL A 1 99 ? 2.606 4.285 -16.757 1.00 78.44 99 VAL A C 1
ATOM 794 O O . VAL A 1 99 ? 3.301 4.822 -17.613 1.00 78.44 99 VAL A O 1
ATOM 797 N N . ASN A 1 100 ? 3.111 3.398 -15.898 1.00 72.94 100 ASN A N 1
ATOM 798 C CA . ASN A 1 100 ? 4.525 3.017 -15.864 1.00 72.94 100 ASN A CA 1
ATOM 799 C C . ASN A 1 100 ? 4.965 2.323 -17.156 1.00 72.94 100 ASN A C 1
ATOM 801 O O . ASN A 1 100 ? 6.030 2.646 -17.684 1.00 72.94 100 ASN A O 1
ATOM 805 N N . MET A 1 101 ? 4.124 1.461 -17.732 1.00 70.81 101 MET A N 1
ATOM 806 C CA . MET A 1 101 ? 4.390 0.837 -19.031 1.00 70.81 101 MET A CA 1
ATOM 807 C C . MET A 1 101 ? 4.593 1.882 -20.139 1.00 70.81 101 MET A C 1
ATOM 809 O O . MET A 1 101 ? 5.496 1.742 -20.962 1.00 70.81 101 MET A O 1
ATOM 813 N N . LYS A 1 102 ? 3.770 2.940 -20.167 1.00 67.81 102 LYS A N 1
ATOM 814 C CA . LYS A 1 102 ? 3.803 3.965 -21.227 1.00 67.81 102 LYS A CA 1
ATOM 815 C C . LYS A 1 102 ? 4.805 5.095 -20.965 1.00 67.81 102 LYS A C 1
ATOM 817 O O . LYS A 1 102 ? 5.457 5.547 -21.902 1.00 67.81 102 LYS A O 1
ATOM 822 N N . ALA A 1 103 ? 4.907 5.574 -19.727 1.00 62.41 103 ALA A N 1
ATOM 823 C CA . ALA A 1 103 ? 5.656 6.777 -19.356 1.00 62.41 103 ALA A CA 1
ATOM 824 C C . ALA A 1 103 ? 7.055 6.479 -18.790 1.00 62.41 103 ALA A C 1
ATOM 826 O O . ALA A 1 103 ? 8.000 7.227 -19.076 1.00 62.41 103 ALA A O 1
ATOM 827 N N . THR A 1 104 ? 7.191 5.399 -18.013 1.00 59.00 104 THR A N 1
ATOM 828 C CA . THR A 1 104 ? 8.412 5.082 -17.253 1.00 59.00 104 THR A CA 1
ATOM 829 C C . THR A 1 104 ? 9.320 4.111 -18.000 1.00 59.00 104 THR A C 1
ATOM 831 O O . THR A 1 104 ? 10.499 4.407 -18.159 1.00 59.00 104 THR A O 1
ATOM 834 N N . PHE A 1 105 ? 8.780 3.001 -18.508 1.00 58.72 105 PHE A N 1
ATOM 835 C CA . PHE A 1 105 ? 9.590 1.916 -19.079 1.00 58.72 105 PHE A CA 1
ATOM 836 C C . PHE A 1 105 ? 9.480 1.761 -20.602 1.00 58.72 105 PHE A C 1
ATOM 838 O O . PHE A 1 105 ? 10.259 1.013 -21.178 1.00 58.72 105 PHE A O 1
ATOM 845 N N . LYS A 1 106 ? 8.528 2.437 -21.272 1.00 61.97 106 LYS A N 1
ATOM 846 C CA . LYS A 1 106 ? 8.288 2.360 -22.738 1.00 61.97 106 LYS A CA 1
ATOM 847 C C . LYS A 1 106 ? 8.293 0.916 -23.303 1.00 61.97 106 LYS A C 1
ATOM 849 O O . LYS A 1 106 ? 8.591 0.699 -24.476 1.00 61.97 106 LYS A O 1
ATOM 854 N N . GLY A 1 107 ? 7.957 -0.077 -22.478 1.00 59.75 107 GLY A N 1
ATOM 855 C CA . GLY A 1 107 ? 8.083 -1.501 -22.792 1.00 59.75 107 GLY A CA 1
ATOM 856 C C . GLY A 1 107 ? 6.814 -2.101 -23.402 1.00 59.75 107 GLY A C 1
ATOM 857 O O . GLY A 1 107 ? 5.704 -1.608 -23.190 1.00 59.75 107 GLY A O 1
ATOM 858 N N . ARG A 1 108 ? 6.948 -3.215 -24.139 1.00 53.25 108 ARG A N 1
ATOM 859 C CA . ARG A 1 108 ? 5.793 -4.024 -24.576 1.00 53.25 108 ARG A CA 1
ATOM 860 C C . ARG A 1 108 ? 5.385 -4.966 -23.443 1.00 53.25 108 ARG A C 1
ATOM 862 O O . ARG A 1 108 ? 6.022 -5.998 -23.247 1.00 53.25 108 ARG A O 1
ATOM 869 N N . GLY A 1 109 ? 4.327 -4.626 -22.709 1.00 58.00 109 GLY A N 1
ATOM 870 C CA . GLY A 1 109 ? 3.767 -5.510 -21.683 1.00 58.00 109 GLY A CA 1
ATOM 871 C C . GLY A 1 109 ? 3.337 -6.862 -22.268 1.00 58.00 109 GLY A C 1
ATOM 872 O O . GLY A 1 109 ? 2.650 -6.921 -23.290 1.00 58.00 109 GLY A O 1
ATOM 873 N N . THR A 1 110 ? 3.744 -7.960 -21.630 1.00 66.44 110 THR A N 1
ATOM 874 C CA . THR A 1 110 ? 3.322 -9.324 -21.991 1.00 66.44 110 THR A CA 1
ATOM 875 C C . THR A 1 110 ? 2.181 -9.796 -21.085 1.00 66.44 110 THR A C 1
ATOM 877 O O . THR A 1 110 ? 2.115 -9.429 -19.912 1.00 66.44 110 THR A O 1
ATOM 880 N N . ARG A 1 111 ? 1.277 -10.647 -21.600 1.00 67.19 111 ARG A N 1
ATOM 881 C CA . ARG A 1 111 ? 0.141 -11.187 -20.817 1.00 67.19 111 ARG A CA 1
ATOM 882 C C . ARG A 1 111 ? 0.598 -11.960 -19.572 1.00 67.19 111 ARG A C 1
ATOM 884 O O . ARG A 1 111 ? -0.022 -11.837 -18.524 1.00 67.19 111 ARG A O 1
ATOM 891 N N . ALA A 1 112 ? 1.698 -12.708 -19.678 1.00 69.38 112 ALA A N 1
ATOM 892 C CA . ALA A 1 112 ? 2.300 -13.415 -18.547 1.00 69.38 112 ALA A CA 1
ATOM 893 C C . ALA A 1 112 ? 2.846 -12.445 -17.484 1.00 69.38 112 ALA A C 1
ATOM 895 O O . ALA A 1 112 ? 2.641 -12.668 -16.293 1.00 69.38 112 ALA A O 1
ATOM 896 N N . GLY A 1 113 ? 3.458 -11.333 -17.910 1.00 70.50 113 GLY A N 1
ATOM 897 C CA . GLY A 1 113 ? 3.879 -10.268 -17.005 1.00 70.50 113 GLY A CA 1
ATOM 898 C C . GLY A 1 113 ? 2.699 -9.638 -16.261 1.00 70.50 113 GLY A C 1
ATOM 899 O O . GLY A 1 113 ? 2.758 -9.479 -15.049 1.00 70.50 113 GLY A O 1
ATOM 900 N N . LEU A 1 114 ? 1.589 -9.355 -16.946 1.00 74.81 114 LEU A N 1
ATOM 901 C CA . LEU A 1 114 ? 0.394 -8.794 -16.302 1.00 74.81 114 LEU A CA 1
ATOM 902 C C . LEU A 1 114 ? -0.189 -9.726 -15.221 1.00 74.81 114 LEU A C 1
ATOM 904 O O . LEU A 1 114 ? -0.572 -9.267 -14.148 1.00 74.81 114 LEU A O 1
ATOM 908 N N . ILE A 1 115 ? -0.221 -11.037 -15.478 1.00 78.06 115 ILE A N 1
ATOM 909 C CA . ILE A 1 115 ? -0.684 -12.027 -14.492 1.00 78.06 115 ILE A CA 1
ATOM 910 C C . ILE A 1 115 ? 0.267 -12.068 -13.290 1.00 78.06 115 ILE A C 1
ATOM 912 O O . ILE A 1 115 ? -0.189 -12.014 -12.148 1.00 78.06 115 ILE A O 1
ATOM 916 N N . GLY A 1 116 ? 1.582 -12.106 -13.535 1.00 77.06 116 GLY A N 1
ATOM 917 C CA . GLY A 1 116 ? 2.589 -12.042 -12.472 1.00 77.06 116 GLY A CA 1
ATOM 918 C C . GLY A 1 116 ? 2.474 -10.762 -11.642 1.00 77.06 116 GLY A C 1
ATOM 919 O O . GLY A 1 116 ? 2.537 -10.819 -10.416 1.00 77.06 116 GLY A O 1
ATOM 920 N N . TYR A 1 117 ? 2.209 -9.630 -12.296 1.00 80.62 117 TYR A N 1
ATOM 921 C CA . TYR A 1 117 ? 1.957 -8.354 -11.637 1.00 80.62 117 TYR A CA 1
ATOM 922 C C . TYR A 1 117 ? 0.753 -8.435 -10.699 1.00 80.62 117 TYR A C 1
ATOM 924 O O . TYR A 1 117 ? 0.893 -8.070 -9.541 1.00 80.62 117 TYR A O 1
ATOM 932 N N . PHE A 1 118 ? -0.392 -8.973 -11.132 1.00 83.50 118 PHE A N 1
ATOM 933 C CA . PHE A 1 118 ? -1.571 -9.107 -10.263 1.00 83.50 118 PHE A CA 1
ATOM 934 C C . PHE A 1 118 ? -1.330 -10.014 -9.057 1.00 83.50 118 PHE A C 1
ATOM 936 O O . PHE A 1 118 ? -1.750 -9.670 -7.954 1.00 83.50 118 PHE A O 1
ATOM 943 N N . VAL A 1 119 ? -0.638 -11.142 -9.234 1.00 85.56 119 VAL A N 1
ATOM 944 C CA . VAL A 1 119 ? -0.317 -12.045 -8.117 1.00 85.56 119 VAL A CA 1
ATOM 945 C C . VAL A 1 119 ? 0.562 -11.336 -7.091 1.00 85.56 119 VAL A C 1
ATOM 947 O O . VAL A 1 119 ? 0.244 -11.344 -5.899 1.00 85.56 119 VAL A O 1
ATOM 950 N N . VAL A 1 120 ? 1.629 -10.672 -7.550 1.00 86.06 120 VAL A N 1
ATOM 951 C CA . VAL A 1 120 ? 2.502 -9.897 -6.661 1.00 86.06 120 VAL A CA 1
ATOM 952 C C . VAL A 1 120 ? 1.731 -8.748 -6.029 1.00 86.06 120 VAL A C 1
ATOM 954 O O . VAL A 1 120 ? 1.902 -8.505 -4.844 1.00 86.06 120 VAL A O 1
ATOM 957 N N . LEU A 1 121 ? 0.837 -8.090 -6.765 1.00 87.25 121 LEU A N 1
ATOM 958 C CA . LEU A 1 121 ? 0.040 -6.985 -6.253 1.00 87.25 121 LEU A CA 1
ATOM 959 C C . LEU A 1 121 ? -0.819 -7.393 -5.059 1.00 87.25 121 LEU A C 1
ATOM 961 O O . LEU A 1 121 ? -0.820 -6.720 -4.033 1.00 87.25 121 LEU A O 1
ATOM 965 N N . ILE A 1 122 ? -1.551 -8.499 -5.195 1.00 86.88 122 ILE A N 1
ATOM 966 C CA . ILE A 1 122 ? -2.428 -9.006 -4.140 1.00 86.88 122 ILE A CA 1
ATOM 967 C C . ILE A 1 122 ? -1.590 -9.376 -2.915 1.00 86.88 122 ILE A C 1
ATOM 969 O O . ILE A 1 122 ? -1.917 -8.961 -1.803 1.00 86.88 122 ILE A O 1
ATOM 973 N N . ALA A 1 123 ? -0.485 -10.098 -3.121 1.00 87.75 123 ALA A N 1
ATOM 974 C CA . ALA A 1 123 ? 0.435 -10.457 -2.045 1.00 87.75 123 ALA A CA 1
ATOM 975 C C . ALA A 1 123 ? 1.017 -9.214 -1.357 1.00 87.75 123 ALA A C 1
ATOM 977 O O . ALA A 1 123 ? 1.077 -9.156 -0.131 1.00 87.75 123 ALA A O 1
ATOM 978 N N . LEU A 1 124 ? 1.390 -8.201 -2.138 1.00 87.00 124 LEU A N 1
ATOM 979 C CA . LEU A 1 124 ? 1.981 -6.966 -1.649 1.00 87.00 124 LEU A CA 1
ATOM 980 C C . LEU A 1 124 ? 0.970 -6.144 -0.851 1.00 87.00 124 LEU A C 1
ATOM 982 O O . LEU A 1 124 ? 1.327 -5.681 0.222 1.00 87.00 124 LEU A O 1
ATOM 986 N N . ILE A 1 125 ? -0.280 -6.012 -1.309 1.00 86.94 125 ILE A N 1
ATOM 987 C CA . ILE A 1 125 ? -1.349 -5.320 -0.567 1.00 86.94 125 ILE A CA 1
ATOM 988 C C . ILE A 1 125 ? -1.593 -6.005 0.782 1.00 86.94 125 ILE A C 1
ATOM 990 O O . ILE A 1 125 ? -1.677 -5.331 1.809 1.00 86.94 125 ILE A O 1
ATOM 994 N N . LEU A 1 126 ? -1.689 -7.337 0.805 1.00 85.88 126 LEU A N 1
ATOM 995 C CA . LEU A 1 126 ? -1.889 -8.083 2.052 1.00 85.88 126 LEU A CA 1
ATOM 996 C C . LEU A 1 126 ? -0.687 -7.932 2.992 1.00 85.88 126 LEU A C 1
ATOM 998 O O . LEU A 1 126 ? -0.865 -7.662 4.180 1.00 85.88 126 LEU A O 1
ATOM 1002 N N . PHE A 1 127 ? 0.528 -8.052 2.454 1.00 87.38 127 PHE A N 1
ATOM 1003 C CA . PHE A 1 127 ? 1.759 -7.932 3.225 1.00 87.38 127 PHE A CA 1
ATOM 1004 C C . PHE A 1 127 ? 1.957 -6.525 3.785 1.00 87.38 127 PHE A C 1
ATOM 1006 O O . PHE A 1 127 ? 2.275 -6.386 4.961 1.00 87.38 127 PHE A O 1
ATOM 1013 N N . THR A 1 128 ? 1.749 -5.476 2.989 1.00 85.88 128 THR A N 1
ATOM 1014 C CA . THR A 1 128 ? 1.916 -4.097 3.459 1.00 85.88 128 THR A CA 1
ATOM 1015 C C . THR A 1 128 ? 0.848 -3.714 4.470 1.00 85.88 128 THR A C 1
ATOM 1017 O O . THR A 1 128 ? 1.171 -3.032 5.436 1.00 85.88 128 THR A O 1
ATOM 1020 N N . THR A 1 129 ? -0.388 -4.195 4.315 1.00 85.75 129 THR A N 1
ATOM 1021 C CA . THR A 1 129 ? -1.452 -3.984 5.312 1.00 85.75 129 THR A CA 1
ATOM 1022 C C . THR A 1 129 ? -1.094 -4.654 6.637 1.00 85.75 129 THR A C 1
ATOM 1024 O O . THR A 1 129 ? -1.149 -4.019 7.690 1.00 85.75 129 THR A O 1
ATOM 1027 N N . TRP A 1 130 ? -0.640 -5.909 6.587 1.00 87.44 130 TRP A N 1
ATOM 1028 C CA . TRP A 1 130 ? -0.161 -6.615 7.773 1.00 87.44 130 TRP A CA 1
ATOM 1029 C C . TRP A 1 130 ? 1.056 -5.921 8.403 1.00 87.44 130 TRP A C 1
ATOM 1031 O O . TRP A 1 130 ? 1.096 -5.736 9.617 1.00 87.44 130 TRP A O 1
ATOM 1041 N N . LEU A 1 131 ? 2.022 -5.483 7.591 1.00 86.38 131 LEU A N 1
ATOM 1042 C CA . LEU A 1 131 ? 3.226 -4.791 8.051 1.00 86.38 131 LEU A CA 1
ATOM 1043 C C . LEU A 1 131 ? 2.880 -3.462 8.731 1.00 86.38 131 LEU A C 1
ATOM 1045 O O . LEU A 1 131 ? 3.452 -3.147 9.773 1.00 86.38 131 LEU A O 1
ATOM 1049 N N . GLN A 1 132 ? 1.925 -2.701 8.185 1.00 82.00 132 GLN A N 1
ATOM 1050 C CA . GLN A 1 132 ? 1.423 -1.485 8.828 1.00 82.00 132 GLN A CA 1
ATOM 1051 C C . GLN A 1 132 ? 0.803 -1.799 10.195 1.00 82.00 132 GLN A C 1
ATOM 1053 O O . GLN A 1 132 ? 1.104 -1.120 11.184 1.00 82.00 132 GLN A O 1
ATOM 1058 N N . GLY A 1 133 ? -0.000 -2.867 10.240 1.00 82.50 133 GLY A N 1
ATOM 1059 C CA . GLY A 1 133 ? -0.538 -3.497 11.446 1.00 82.50 133 GLY A CA 1
ATOM 1060 C C . GLY A 1 133 ? 0.534 -3.745 12.506 1.00 82.50 133 GLY A C 1
ATOM 1061 O O . GLY A 1 133 ? 0.463 -3.254 13.634 1.00 82.50 133 GLY A O 1
ATOM 1062 N N . TYR A 1 134 ? 1.561 -4.482 12.100 1.00 85.00 134 TYR A N 1
ATOM 1063 C CA . TYR A 1 134 ? 2.663 -4.922 12.940 1.00 85.00 134 TYR A CA 1
ATOM 1064 C C . TYR A 1 134 ? 3.511 -3.760 13.473 1.00 85.00 134 TYR A C 1
ATOM 1066 O O . TYR A 1 134 ? 3.761 -3.687 14.676 1.00 85.00 134 TYR A O 1
ATOM 1074 N N . ILE A 1 135 ? 3.915 -2.819 12.612 1.00 82.75 135 ILE A N 1
ATOM 1075 C CA . ILE A 1 135 ? 4.731 -1.660 13.014 1.00 82.75 135 ILE A CA 1
ATOM 1076 C C . ILE A 1 135 ? 3.961 -0.782 14.003 1.00 82.75 135 ILE A C 1
ATOM 1078 O O . ILE A 1 135 ? 4.502 -0.392 15.037 1.00 82.75 135 ILE A O 1
ATOM 1082 N N . THR A 1 136 ? 2.681 -0.518 13.733 1.00 81.44 136 THR A N 1
ATOM 1083 C CA . THR A 1 136 ? 1.857 0.299 14.634 1.00 81.44 136 THR A CA 1
ATOM 1084 C C . THR A 1 136 ? 1.646 -0.394 15.980 1.00 81.44 136 THR A C 1
ATOM 1086 O O . THR A 1 136 ? 1.683 0.259 17.022 1.00 81.44 136 THR A O 1
ATOM 1089 N N . ALA A 1 137 ? 1.487 -1.721 15.982 1.00 81.31 137 ALA A N 1
ATOM 1090 C CA . ALA A 1 137 ? 1.382 -2.509 17.205 1.00 81.31 137 ALA A CA 1
ATOM 1091 C C . ALA A 1 137 ? 2.693 -2.543 18.014 1.00 81.31 137 ALA A C 1
ATOM 1093 O O . ALA A 1 137 ? 2.646 -2.557 19.245 1.00 81.31 137 ALA A O 1
ATOM 1094 N N . MET A 1 138 ? 3.854 -2.535 17.353 1.00 81.81 138 MET A N 1
ATOM 1095 C CA . MET A 1 138 ? 5.161 -2.450 18.015 1.00 81.81 138 MET A CA 1
ATOM 1096 C C . MET A 1 138 ? 5.409 -1.055 18.609 1.00 81.81 138 MET A C 1
ATOM 1098 O O . MET A 1 138 ? 6.028 -0.933 19.661 1.00 81.81 138 MET A O 1
ATOM 1102 N N . MET A 1 139 ? 4.883 -0.008 17.971 1.00 80.81 139 MET A N 1
ATOM 1103 C CA . MET A 1 139 ? 5.011 1.391 18.399 1.00 80.81 139 MET A CA 1
ATOM 1104 C C . MET A 1 139 ? 3.808 1.893 19.221 1.00 80.81 139 MET A C 1
ATOM 1106 O O . MET A 1 139 ? 3.533 3.098 19.240 1.00 80.81 139 MET A O 1
ATOM 1110 N N . LYS A 1 140 ? 3.077 0.985 19.887 1.00 73.62 140 LYS A N 1
ATOM 1111 C CA . LYS A 1 140 ? 1.892 1.302 20.706 1.00 73.62 140 LYS A CA 1
ATOM 1112 C C . LYS A 1 140 ? 2.134 2.528 21.597 1.00 73.62 140 LYS A C 1
ATOM 1114 O O . LYS A 1 140 ? 3.087 2.564 22.367 1.00 73.62 140 L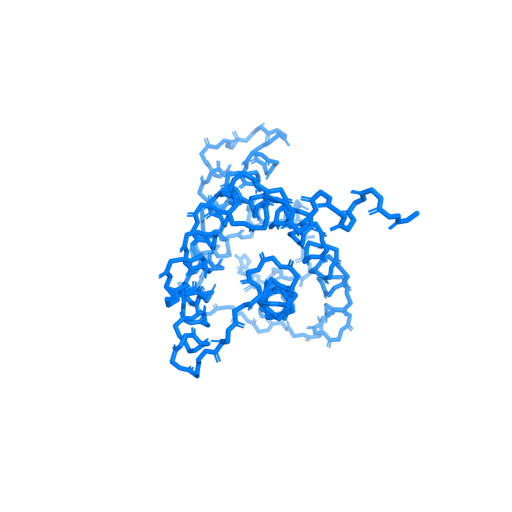YS A O 1
ATOM 1119 N N . GLY A 1 141 ? 1.245 3.519 21.497 1.00 67.69 141 GLY A N 1
ATOM 1120 C CA . GLY A 1 141 ? 1.299 4.760 22.280 1.00 67.69 141 GLY A CA 1
ATOM 1121 C C . GLY A 1 141 ? 2.026 5.931 21.608 1.00 67.69 141 GLY A C 1
ATOM 1122 O O . GLY A 1 141 ? 1.990 7.039 22.136 1.00 67.69 141 GLY A O 1
ATOM 1123 N N . SER A 1 142 ? 2.644 5.733 20.438 1.00 76.88 142 SER A N 1
ATOM 1124 C CA . SER A 1 142 ? 3.244 6.823 19.663 1.00 76.88 142 SER A CA 1
ATOM 1125 C C . SER A 1 142 ? 2.262 7.390 18.632 1.00 76.88 142 SER A C 1
ATOM 1127 O O . SER A 1 142 ? 1.751 6.658 17.786 1.00 76.88 142 SER A O 1
ATOM 1129 N N . SER A 1 143 ? 2.047 8.708 18.642 1.00 75.25 143 SER A N 1
ATOM 1130 C CA . SER A 1 143 ? 1.184 9.399 17.667 1.00 75.25 143 SER A CA 1
ATOM 1131 C C . SER A 1 143 ? 1.696 9.307 16.223 1.00 75.25 143 SER A C 1
ATOM 1133 O O . SER A 1 143 ? 0.921 9.442 15.281 1.00 75.25 143 SER A O 1
ATOM 1135 N N . ILE A 1 144 ? 2.991 9.029 16.030 1.00 80.88 144 ILE A N 1
ATOM 1136 C CA . ILE A 1 144 ? 3.615 8.883 14.706 1.00 80.88 144 ILE A CA 1
ATOM 1137 C C . ILE A 1 144 ? 3.647 7.436 14.203 1.00 80.88 144 ILE A C 1
ATOM 1139 O O . ILE A 1 144 ? 4.079 7.202 13.074 1.00 80.88 144 ILE A O 1
ATOM 1143 N N . ALA A 1 145 ? 3.196 6.464 15.006 1.00 80.94 145 ALA A N 1
ATOM 1144 C CA . ALA A 1 145 ? 3.285 5.037 14.689 1.00 80.94 145 ALA A CA 1
ATOM 1145 C C . ALA A 1 145 ? 2.676 4.700 13.319 1.00 80.94 145 ALA A C 1
ATOM 1147 O O . ALA A 1 145 ? 3.281 3.985 12.522 1.00 80.94 145 ALA A O 1
ATOM 1148 N N . ARG A 1 146 ? 1.520 5.293 13.002 1.00 77.25 146 ARG A N 1
ATOM 1149 C CA . ARG A 1 146 ? 0.830 5.079 11.723 1.00 77.25 146 ARG A CA 1
ATOM 1150 C C . ARG A 1 146 ? 1.526 5.736 10.545 1.00 77.25 146 ARG A C 1
ATOM 1152 O O . ARG A 1 146 ? 1.568 5.157 9.466 1.00 77.25 146 ARG A O 1
ATOM 1159 N N . THR A 1 147 ? 2.110 6.912 10.750 1.00 83.25 147 THR A N 1
ATOM 1160 C CA . THR A 1 147 ? 2.903 7.587 9.719 1.00 83.25 147 THR A CA 1
ATOM 1161 C C . THR A 1 147 ? 4.147 6.770 9.390 1.00 83.25 147 THR A C 1
ATOM 1163 O O . THR A 1 147 ? 4.432 6.530 8.220 1.00 83.25 147 THR A O 1
ATOM 1166 N N . VAL A 1 148 ? 4.854 6.272 10.408 1.00 84.12 148 VAL A N 1
ATOM 1167 C CA . VAL A 1 148 ? 6.028 5.403 10.228 1.00 84.12 148 VAL A CA 1
ATOM 1168 C C . VAL A 1 148 ? 5.637 4.091 9.544 1.00 84.12 148 VAL A C 1
ATOM 1170 O O . VAL A 1 148 ? 6.303 3.673 8.599 1.00 84.12 148 VAL A O 1
ATOM 1173 N N . ALA A 1 149 ? 4.527 3.479 9.957 1.00 84.94 149 ALA A N 1
ATOM 1174 C CA . ALA A 1 149 ? 3.971 2.288 9.326 1.00 84.94 149 ALA A CA 1
ATOM 1175 C C . ALA A 1 149 ? 3.630 2.516 7.841 1.00 84.94 149 ALA A C 1
ATOM 1177 O O . ALA A 1 149 ? 4.014 1.713 6.987 1.00 84.94 149 ALA A O 1
ATOM 1178 N N . ALA A 1 150 ? 2.959 3.624 7.515 1.00 81.75 150 ALA A N 1
ATOM 1179 C CA . ALA A 1 150 ? 2.610 3.989 6.145 1.00 81.75 150 ALA A CA 1
ATOM 1180 C C . ALA A 1 150 ? 3.858 4.250 5.285 1.00 81.75 150 ALA A C 1
ATOM 1182 O O . ALA A 1 150 ? 3.930 3.771 4.152 1.00 81.75 150 ALA A O 1
ATOM 1183 N N . LEU A 1 151 ? 4.869 4.934 5.833 1.00 85.31 151 LEU A N 1
ATOM 1184 C CA . LEU A 1 151 ? 6.148 5.159 5.154 1.00 85.31 151 LEU A CA 1
ATOM 1185 C C . LEU A 1 151 ? 6.894 3.847 4.896 1.00 85.31 151 LEU A C 1
ATOM 1187 O O . LEU A 1 151 ? 7.355 3.619 3.780 1.00 85.31 151 LEU A O 1
ATOM 1191 N N . ALA A 1 152 ? 6.978 2.962 5.891 1.00 85.94 152 ALA A N 1
ATOM 1192 C CA . ALA A 1 152 ? 7.615 1.656 5.744 1.00 85.94 152 ALA A CA 1
ATOM 1193 C C . ALA A 1 152 ? 6.923 0.806 4.670 1.00 85.94 152 ALA A C 1
ATOM 1195 O O . ALA A 1 152 ? 7.585 0.232 3.806 1.00 85.94 152 ALA A O 1
ATOM 1196 N N . ALA A 1 153 ? 5.591 0.784 4.667 1.00 84.75 153 ALA A N 1
ATOM 1197 C CA . ALA A 1 153 ? 4.816 0.108 3.635 1.00 84.75 153 ALA A CA 1
ATOM 1198 C C . ALA A 1 153 ? 5.018 0.713 2.240 1.00 84.75 153 ALA A C 1
ATOM 1200 O O . ALA A 1 153 ? 5.169 -0.038 1.276 1.00 84.75 153 ALA A O 1
ATOM 1201 N N . GLY A 1 154 ? 5.070 2.044 2.130 1.00 82.88 154 GLY A N 1
ATOM 1202 C CA . GLY A 1 154 ? 5.370 2.737 0.877 1.00 82.88 154 GLY A CA 1
ATOM 1203 C C . GLY A 1 154 ? 6.765 2.395 0.349 1.00 82.88 154 GLY A C 1
ATOM 1204 O O . GLY A 1 154 ? 6.923 2.084 -0.830 1.00 82.88 154 GLY A O 1
ATOM 1205 N N . MET A 1 155 ? 7.772 2.353 1.227 1.00 85.56 155 MET A N 1
ATOM 1206 C CA . MET A 1 155 ? 9.131 1.937 0.861 1.00 85.56 155 MET A CA 1
ATOM 1207 C C . MET A 1 155 ? 9.177 0.488 0.378 1.00 85.56 155 MET A C 1
ATOM 1209 O O . MET A 1 155 ? 9.806 0.214 -0.641 1.00 85.56 155 MET A O 1
ATOM 1213 N N . VAL A 1 156 ? 8.482 -0.430 1.056 1.00 87.25 156 VAL A N 1
ATOM 1214 C CA . VAL A 1 156 ? 8.362 -1.829 0.612 1.00 87.25 156 VAL A CA 1
ATOM 1215 C C . VAL A 1 156 ? 7.681 -1.908 -0.753 1.00 87.25 156 VAL A C 1
ATOM 1217 O O . VAL A 1 156 ? 8.146 -2.642 -1.623 1.00 87.25 156 VAL A O 1
ATOM 1220 N N . GLN A 1 157 ? 6.625 -1.122 -0.979 1.00 82.81 157 GLN A N 1
ATOM 1221 C CA . GLN A 1 157 ? 5.961 -1.060 -2.280 1.00 82.81 157 GLN A CA 1
ATOM 1222 C C . GLN A 1 157 ? 6.917 -0.628 -3.386 1.00 82.81 157 GLN A C 1
ATOM 1224 O O . GLN A 1 157 ? 7.018 -1.315 -4.399 1.00 82.81 157 GLN A O 1
ATOM 1229 N N . VAL A 1 158 ? 7.662 0.459 -3.184 1.00 84.06 158 VAL A N 1
ATOM 1230 C CA . VAL A 1 158 ? 8.646 0.935 -4.166 1.00 84.06 158 VAL A CA 1
ATOM 1231 C C . VAL A 1 158 ? 9.749 -0.105 -4.376 1.00 84.06 158 VAL A C 1
ATOM 1233 O O . VAL A 1 158 ? 10.088 -0.411 -5.518 1.00 84.06 158 VAL A O 1
ATOM 1236 N N . ALA A 1 159 ? 10.270 -0.696 -3.299 1.00 82.12 159 ALA A N 1
ATOM 1237 C CA . ALA A 1 159 ? 11.347 -1.681 -3.350 1.00 82.12 159 ALA A CA 1
ATOM 1238 C C . ALA A 1 159 ? 10.955 -2.985 -4.061 1.00 82.12 159 ALA A C 1
ATOM 1240 O O . ALA A 1 159 ? 11.827 -3.649 -4.612 1.00 82.12 159 ALA A O 1
ATOM 1241 N N . VAL A 1 160 ? 9.670 -3.352 -4.072 1.00 83.00 160 VAL A N 1
ATOM 1242 C CA . VAL A 1 160 ? 9.178 -4.553 -4.766 1.00 83.00 160 VAL A CA 1
ATOM 1243 C C . VAL A 1 160 ? 8.695 -4.229 -6.179 1.00 83.00 160 VAL A C 1
ATOM 1245 O O . VAL A 1 160 ? 9.076 -4.916 -7.127 1.00 83.00 160 VAL A O 1
ATOM 1248 N N . LEU A 1 161 ? 7.880 -3.184 -6.345 1.00 80.69 161 LEU A N 1
ATOM 1249 C CA . LEU A 1 161 ? 7.269 -2.853 -7.634 1.00 80.69 161 LEU A CA 1
ATOM 1250 C C . LEU A 1 161 ? 8.292 -2.310 -8.630 1.00 80.69 161 LEU A C 1
ATOM 1252 O O . LEU A 1 161 ? 8.238 -2.693 -9.794 1.00 80.69 161 LEU A O 1
ATOM 1256 N N . PHE A 1 162 ? 9.257 -1.492 -8.200 1.00 77.62 162 PHE A N 1
ATOM 1257 C CA . PHE A 1 162 ? 10.239 -0.925 -9.127 1.00 77.62 162 PHE A CA 1
ATOM 1258 C C . PHE A 1 162 ? 11.129 -2.002 -9.782 1.00 77.62 162 PHE A C 1
ATOM 1260 O O . PHE A 1 162 ? 11.207 -2.022 -11.013 1.00 77.62 162 PHE A O 1
ATOM 1267 N N . PRO A 1 163 ? 11.756 -2.944 -9.042 1.00 77.62 163 PRO A N 1
ATOM 1268 C CA . PRO A 1 163 ? 12.533 -4.015 -9.666 1.00 77.62 163 PRO A CA 1
ATOM 1269 C C . PRO A 1 163 ? 11.667 -4.997 -10.453 1.00 77.62 163 PRO A C 1
ATOM 1271 O O . PRO A 1 163 ? 12.094 -5.461 -11.509 1.00 77.62 163 PRO A O 1
ATOM 1274 N N . LEU A 1 164 ? 10.458 -5.310 -9.973 1.00 79.56 164 LEU A N 1
ATOM 1275 C CA . LEU A 1 164 ? 9.529 -6.188 -10.683 1.00 79.56 164 LEU A CA 1
ATOM 1276 C C . LEU A 1 164 ? 9.154 -5.590 -12.043 1.00 79.56 164 LEU A C 1
ATOM 1278 O O . LEU A 1 164 ? 9.284 -6.252 -13.072 1.00 79.56 164 LEU A O 1
ATOM 1282 N N . GLU A 1 165 ? 8.730 -4.328 -12.060 1.00 73.88 165 GLU A N 1
ATOM 1283 C CA . GLU A 1 165 ? 8.359 -3.634 -13.288 1.00 73.88 165 GLU A CA 1
ATOM 1284 C C . GLU A 1 165 ? 9.549 -3.508 -14.237 1.00 73.88 165 GLU A C 1
ATOM 1286 O O . GLU A 1 165 ? 9.434 -3.869 -15.408 1.00 73.88 165 GLU A O 1
ATOM 1291 N N . LYS A 1 166 ? 10.714 -3.110 -13.725 1.00 68.62 166 LYS A N 1
ATOM 1292 C CA . LYS A 1 166 ? 11.916 -2.930 -14.539 1.00 68.62 166 LYS A CA 1
ATOM 1293 C C . LYS A 1 166 ? 12.471 -4.239 -15.113 1.00 68.62 166 LYS A C 1
ATOM 1295 O O . LYS A 1 166 ? 12.716 -4.330 -16.312 1.00 68.62 166 LYS A O 1
ATOM 1300 N N . TYR A 1 167 ? 12.721 -5.239 -14.269 1.00 69.44 167 TYR A N 1
ATOM 1301 C CA . TYR A 1 167 ? 13.513 -6.416 -14.653 1.00 69.44 167 TYR A CA 1
ATOM 1302 C C . TYR A 1 167 ? 12.670 -7.611 -15.094 1.00 69.44 167 TYR A C 1
ATOM 1304 O O . TYR A 1 167 ? 13.137 -8.427 -15.891 1.00 69.44 167 TYR A O 1
ATOM 1312 N N . VAL A 1 168 ? 11.445 -7.736 -14.577 1.00 66.81 168 VAL A N 1
ATOM 1313 C CA . VAL A 1 168 ? 10.577 -8.887 -14.860 1.00 66.81 168 VAL A CA 1
ATOM 1314 C C . VAL A 1 168 ? 9.536 -8.534 -15.917 1.00 66.81 168 VAL A C 1
ATOM 1316 O O . VAL A 1 168 ? 9.335 -9.302 -16.857 1.00 66.81 168 VAL A O 1
ATOM 1319 N N . LEU A 1 169 ? 8.878 -7.379 -15.787 1.00 64.69 169 LEU A N 1
ATOM 1320 C CA . LEU A 1 169 ? 7.693 -7.052 -16.588 1.00 64.69 169 LEU A CA 1
ATOM 1321 C C . LEU A 1 169 ? 8.015 -6.302 -17.878 1.00 64.69 169 LEU A C 1
ATOM 1323 O O . LEU A 1 169 ? 7.436 -6.616 -18.920 1.00 64.69 169 LEU A O 1
ATOM 1327 N N . PHE A 1 170 ? 8.940 -5.347 -17.825 1.00 64.94 170 PHE A N 1
ATOM 1328 C CA . PHE A 1 170 ? 9.340 -4.522 -18.966 1.00 64.94 170 PHE A CA 1
ATOM 1329 C C . PHE A 1 170 ? 10.795 -4.759 -19.351 1.00 64.94 170 PHE A C 1
ATOM 1331 O O . PHE A 1 170 ? 11.500 -3.822 -19.708 1.00 64.94 170 PHE A O 1
ATOM 1338 N N . LYS A 1 171 ? 11.228 -6.023 -19.281 1.00 56.81 171 LYS A N 1
ATOM 1339 C CA . LYS A 1 171 ? 12.582 -6.439 -19.642 1.00 56.81 171 LYS A CA 1
ATOM 1340 C C . LYS A 1 171 ? 12.957 -5.852 -21.009 1.00 56.81 171 LYS A C 1
ATOM 1342 O O . LYS A 1 171 ? 12.340 -6.204 -22.018 1.00 56.81 171 LYS A O 1
ATOM 1347 N N . GLU A 1 172 ? 13.940 -4.952 -21.019 1.00 50.72 172 GLU A N 1
ATOM 1348 C CA . GLU A 1 172 ? 14.582 -4.493 -22.249 1.00 50.72 172 GLU A CA 1
ATOM 1349 C C . GLU A 1 172 ? 15.134 -5.726 -22.971 1.00 50.72 172 GLU A C 1
ATOM 1351 O O . GLU A 1 172 ? 15.757 -6.600 -22.358 1.00 50.72 172 GLU A O 1
ATOM 1356 N N . LYS A 1 173 ? 14.790 -5.845 -24.252 1.00 44.09 173 LYS A N 1
ATOM 1357 C CA . LYS A 1 173 ? 15.350 -6.860 -25.139 1.00 44.09 173 LYS A CA 1
ATOM 1358 C C . LYS A 1 173 ? 16.638 -6.343 -25.742 1.00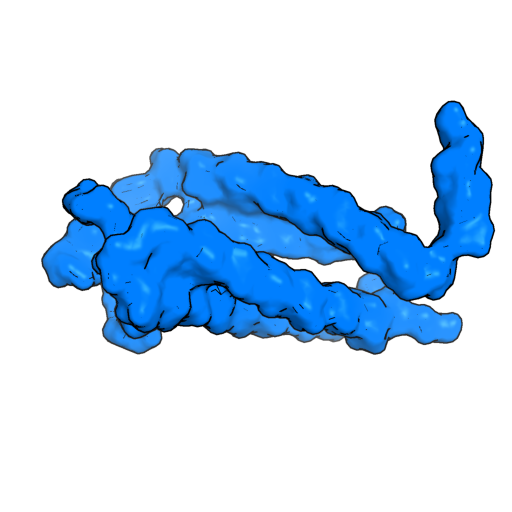 44.09 173 LYS A C 1
ATOM 1360 O O . LYS A 1 173 ? 16.612 -5.172 -26.177 1.00 44.09 173 LYS A O 1
#

Foldseek 3Di:
DVPVVVVCVVCVPPLVQLLVQLVVLVVVLVVQLVVLLVPVLVVLVPFQAFDDPVCCLLVQDVLVDDPDDSQADPRTGTPSNVVSNLVSQLVSVVVSLVCCCVPRQVADFDPVLVVVSNVVSNVLSSVLSSQLVVQLVVVPPDPCSNVVSVVVSVVVCSVPVSCSCDPPGRNDD

Secondary structure (DSSP, 8-state):
--HHHHHHHHSTT-HHHHHHHHHHHHHHHHHHHHHHHHHTHHHHTT--PBPPTTTTTTS-HHHH-SS--TTEETTEEBHHHHHHHHHHHHHHHHHHHHHIIIIIS-----HHHHHHHHHHHHHHHHHHHHHHHHHHHHTTT-TTHHHHHHHHHHHHHHHHHHHIIIIIIS---